Protein AF-A0AA42VCY4-F1 (afdb_monomer_lite)

Sequence (151 aa):
MNLSLVSQKPSSPTTLGVLAALRAASEESDYVTEVRVAQPQQWQPSKDEAAILLLEEEGAAWPVPLWPAGGSTLGLPVLPLLVHRQYEHTPQGPDVRDPHFYFVSNGILLDEAELADPACSLVLQSKFESYFPLLSRLILLRQRQPGGLSS

Radius of gyration: 15.15 Å; chains: 1; bounding box: 32×34×47 Å

Secondary structure (DSSP, 8-state):
-EEEEE-SSTTSHHHHHHHHHHHHHHHT-SS-SEEEEE-TTT----TTEEEEEEE-STTPPPPPP-SPPPS-SS-EEEEEEEEESS-SSPPPPP-TT-TTEEE-SS-EEEEHHHHTSHHHHHHHHHHHHHHHHHHHHHHHHHHTSPP----

Foldseek 3Di:
DEEEEEDQCCPDPLNVLLQVLLVVLCVPDPQYDYYYYDYQAGDDDDLQYAYEFEDAEAPDATRDHPDDLAPFQAAHEYAYEYEYADPPDDGDAHDCPPSNYDYPDSHHYHYSVLSVDPVSSVVSSVVSNVCSVVNSVSSVVRVPGDRPPPD

pLDDT: mean 86.81, std 11.56, range [36.12, 97.38]

Organism: Aeromonas caviae (NCBI:txid648)

Structure (mmCIF, N/CA/C/O backbone):
data_AF-A0AA42VCY4-F1
#
_entry.id   AF-A0AA42VCY4-F1
#
loop_
_atom_site.group_PDB
_atom_site.id
_atom_site.type_symbol
_atom_site.label_atom_id
_atom_site.label_alt_id
_atom_site.label_comp_id
_atom_site.label_asym_id
_atom_site.label_entity_id
_atom_site.label_seq_id
_atom_site.pdbx_PDB_ins_code
_atom_site.Cartn_x
_atom_site.Cartn_y
_atom_site.Cartn_z
_atom_site.occupancy
_atom_site.B_iso_or_equiv
_atom_site.auth_seq_id
_atom_site.auth_comp_id
_atom_site.auth_asym_id
_atom_site.auth_atom_id
_atom_site.pdbx_PDB_model_num
ATOM 1 N N . MET A 1 1 ? -2.440 10.458 7.940 1.00 94.25 1 MET A N 1
ATOM 2 C CA . MET A 1 1 ? -2.446 9.006 8.229 1.00 94.25 1 MET A CA 1
ATOM 3 C C . MET A 1 1 ? -1.051 8.461 8.023 1.00 94.25 1 MET A C 1
ATOM 5 O O . MET A 1 1 ? -0.361 8.958 7.137 1.00 94.25 1 MET A O 1
ATOM 9 N N . ASN A 1 2 ? -0.647 7.448 8.783 1.00 95.44 2 ASN A N 1
ATOM 10 C CA . ASN A 1 2 ? 0.609 6.749 8.506 1.00 95.44 2 ASN A CA 1
ATOM 11 C C . ASN A 1 2 ? 0.373 5.709 7.410 1.00 95.44 2 ASN A C 1
ATOM 13 O O . ASN A 1 2 ? -0.695 5.090 7.362 1.00 95.44 2 ASN A O 1
ATOM 17 N N . LEU A 1 3 ? 1.347 5.532 6.524 1.00 97.06 3 LEU A N 1
ATOM 18 C CA . LEU A 1 3 ? 1.260 4.580 5.427 1.00 97.06 3 LEU A CA 1
ATOM 19 C C . LEU A 1 3 ? 2.475 3.656 5.430 1.00 97.06 3 LEU A C 1
ATOM 21 O O . LEU A 1 3 ? 3.614 4.109 5.312 1.00 97.06 3 LEU A O 1
ATOM 25 N N . SER A 1 4 ? 2.226 2.354 5.530 1.00 97.25 4 SER A N 1
ATOM 26 C CA . SER A 1 4 ? 3.278 1.342 5.434 1.00 97.25 4 SER A CA 1
ATOM 27 C C . SER A 1 4 ? 3.283 0.675 4.068 1.00 97.25 4 SER A C 1
ATOM 29 O O . SER A 1 4 ? 2.285 0.102 3.642 1.00 97.25 4 SER A O 1
ATOM 31 N N . LEU A 1 5 ? 4.429 0.701 3.395 1.00 97.38 5 LEU A N 1
ATOM 32 C CA . LEU A 1 5 ? 4.732 -0.179 2.276 1.00 97.38 5 LEU A CA 1
ATOM 33 C C . LEU A 1 5 ? 5.259 -1.501 2.837 1.00 97.38 5 LEU A C 1
ATOM 35 O O . LEU A 1 5 ? 6.371 -1.572 3.365 1.00 97.38 5 LEU A O 1
ATOM 39 N N . VAL A 1 6 ? 4.443 -2.543 2.749 1.00 96.00 6 VAL A N 1
ATOM 40 C CA . VAL A 1 6 ? 4.732 -3.851 3.331 1.00 96.00 6 VAL A CA 1
ATOM 41 C C . VAL A 1 6 ? 5.299 -4.751 2.250 1.00 96.00 6 VAL A C 1
ATOM 43 O O . VAL A 1 6 ? 4.594 -5.110 1.310 1.00 96.00 6 VAL A O 1
ATOM 46 N N . SER A 1 7 ? 6.571 -5.117 2.393 1.00 93.50 7 SER A N 1
ATOM 47 C CA . SER A 1 7 ? 7.307 -5.901 1.401 1.00 93.50 7 SER A CA 1
ATOM 48 C C . SER A 1 7 ? 8.120 -7.012 2.055 1.00 93.50 7 SER A C 1
ATOM 50 O O . SER A 1 7 ? 8.736 -6.829 3.106 1.00 93.50 7 SER A O 1
ATOM 52 N N . GLN A 1 8 ? 8.161 -8.171 1.398 1.00 91.31 8 GLN A N 1
ATOM 53 C CA . GLN A 1 8 ? 9.029 -9.280 1.795 1.00 91.31 8 GLN A CA 1
ATOM 54 C C . GLN A 1 8 ? 10.512 -8.986 1.521 1.00 91.31 8 GLN A C 1
ATOM 56 O O . GLN A 1 8 ? 11.375 -9.546 2.196 1.00 91.31 8 GLN A O 1
ATOM 61 N N . LYS A 1 9 ? 10.824 -8.098 0.565 1.00 92.56 9 LYS A N 1
ATOM 62 C CA . LYS A 1 9 ? 12.191 -7.723 0.182 1.00 92.56 9 LYS A CA 1
ATOM 63 C C . LYS A 1 9 ? 12.338 -6.191 0.289 1.00 92.56 9 LYS A C 1
ATOM 65 O O . LYS A 1 9 ? 12.457 -5.509 -0.723 1.00 92.56 9 LYS A O 1
ATOM 70 N N . PRO A 1 10 ? 12.382 -5.605 1.503 1.00 90.69 10 PRO A N 1
ATOM 71 C CA . PRO A 1 10 ? 12.298 -4.150 1.703 1.00 90.69 10 PRO A CA 1
ATOM 72 C C . PRO A 1 10 ? 13.433 -3.343 1.051 1.00 90.69 10 PRO A C 1
ATOM 74 O O . PRO A 1 10 ? 13.280 -2.151 0.804 1.00 90.69 10 PRO A O 1
ATOM 77 N N . SER A 1 11 ? 14.574 -3.984 0.789 1.00 92.44 11 SER A N 1
ATOM 78 C CA . SER A 1 11 ? 15.744 -3.378 0.143 1.00 92.44 11 SER A CA 1
ATOM 79 C C . SER A 1 11 ? 15.826 -3.659 -1.361 1.00 92.44 11 SER A C 1
ATOM 81 O O . SER A 1 11 ? 16.833 -3.317 -1.977 1.00 92.44 11 SER A O 1
ATOM 83 N N . SER A 1 12 ? 14.834 -4.328 -1.956 1.00 92.06 12 SER A N 1
ATOM 84 C CA . SER A 1 12 ? 14.855 -4.634 -3.385 1.00 92.06 12 SER A CA 1
ATOM 85 C C . SER A 1 12 ? 14.711 -3.363 -4.234 1.00 92.06 12 SER A C 1
ATOM 87 O O . SER A 1 12 ? 14.054 -2.411 -3.804 1.00 92.06 12 SER A O 1
ATOM 89 N N . PRO A 1 13 ? 15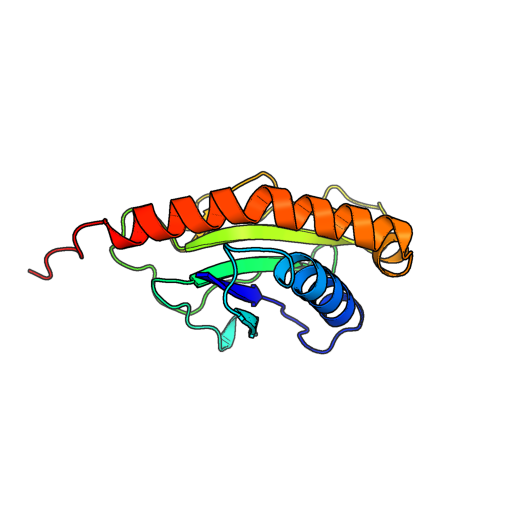.262 -3.338 -5.463 1.00 90.88 13 PRO A N 1
ATOM 90 C CA . PRO A 1 13 ? 15.068 -2.217 -6.384 1.00 90.88 13 PRO A CA 1
ATOM 91 C C . PRO A 1 13 ? 13.588 -1.903 -6.622 1.00 90.88 13 PRO A C 1
ATOM 93 O O . PRO A 1 13 ? 13.199 -0.739 -6.630 1.00 90.88 13 PRO A O 1
ATOM 96 N N . THR A 1 14 ? 12.759 -2.941 -6.729 1.00 91.56 14 THR A N 1
ATOM 97 C CA . THR A 1 14 ? 11.309 -2.842 -6.904 1.00 91.56 14 THR A CA 1
ATOM 98 C C . THR A 1 14 ? 10.652 -2.136 -5.720 1.00 91.56 14 THR A C 1
ATOM 100 O O . THR A 1 14 ? 9.939 -1.150 -5.902 1.00 91.56 14 THR A O 1
ATOM 103 N N . THR A 1 15 ? 10.940 -2.572 -4.488 1.00 94.00 15 THR A N 1
ATOM 104 C CA . THR A 1 15 ? 10.390 -1.933 -3.285 1.00 94.00 15 THR A CA 1
ATOM 105 C C . THR A 1 15 ? 10.856 -0.488 -3.165 1.00 94.00 15 THR A C 1
ATOM 107 O O . THR A 1 15 ? 10.059 0.385 -2.831 1.00 94.00 15 THR A O 1
ATOM 110 N N . LEU A 1 16 ? 12.126 -0.209 -3.468 1.00 93.62 16 LEU A N 1
ATOM 111 C CA . LEU A 1 16 ? 12.673 1.146 -3.421 1.00 93.62 16 LEU A CA 1
ATOM 112 C C . LEU A 1 16 ? 12.051 2.065 -4.483 1.00 93.62 16 LEU A C 1
ATOM 114 O O . LEU A 1 16 ? 11.765 3.221 -4.176 1.00 93.62 16 LEU A O 1
ATOM 118 N N . GLY A 1 17 ? 11.793 1.565 -5.694 1.00 93.06 17 GLY A N 1
ATOM 119 C CA . GLY A 1 17 ? 11.116 2.321 -6.751 1.00 93.06 17 GLY A CA 1
ATOM 120 C C . GLY A 1 17 ? 9.667 2.641 -6.388 1.00 93.06 17 GLY A C 1
ATOM 121 O O . GLY A 1 17 ? 9.241 3.792 -6.471 1.00 93.06 17 GLY A O 1
ATOM 122 N N . VAL A 1 18 ? 8.927 1.649 -5.883 1.00 94.88 18 VAL A N 1
ATOM 123 C CA . VAL A 1 18 ? 7.558 1.852 -5.387 1.00 94.88 18 VAL A CA 1
ATOM 124 C C . VAL A 1 18 ? 7.544 2.835 -4.217 1.00 94.88 18 VAL A C 1
ATOM 126 O O . VAL A 1 18 ? 6.704 3.729 -4.181 1.00 94.88 18 VAL A O 1
ATOM 129 N N . LEU A 1 19 ? 8.486 2.711 -3.278 1.00 95.75 19 LEU A N 1
ATOM 130 C CA . LEU A 1 19 ? 8.623 3.633 -2.152 1.00 95.75 19 LEU A CA 1
ATOM 131 C C . LEU A 1 19 ? 8.890 5.065 -2.621 1.00 95.75 19 LEU A C 1
ATOM 133 O O . LEU A 1 19 ? 8.329 5.996 -2.050 1.00 95.75 19 LEU A O 1
ATOM 137 N N . ALA A 1 20 ? 9.740 5.248 -3.632 1.00 94.06 20 ALA A N 1
ATOM 138 C CA . ALA A 1 20 ? 10.034 6.561 -4.193 1.00 94.06 20 ALA A CA 1
ATOM 139 C C . ALA A 1 20 ? 8.783 7.190 -4.822 1.00 94.06 20 ALA A C 1
ATOM 141 O O . ALA A 1 20 ? 8.451 8.327 -4.495 1.00 94.06 20 ALA A O 1
ATOM 142 N N . ALA A 1 21 ? 8.042 6.432 -5.637 1.00 94.44 21 ALA A N 1
ATOM 143 C CA . ALA A 1 21 ? 6.775 6.890 -6.206 1.00 94.44 21 ALA A CA 1
ATOM 144 C C . ALA A 1 21 ? 5.736 7.199 -5.115 1.00 94.44 21 ALA A C 1
ATOM 146 O O . ALA A 1 21 ? 5.051 8.215 -5.173 1.00 94.44 21 ALA A O 1
ATOM 147 N N . LEU A 1 22 ? 5.643 6.360 -4.082 1.00 95.69 22 LEU A N 1
ATOM 148 C CA . LEU A 1 22 ? 4.707 6.563 -2.981 1.00 95.69 22 LEU A CA 1
ATOM 149 C C . LEU A 1 22 ? 5.034 7.814 -2.159 1.00 95.69 22 LEU A C 1
ATOM 151 O O . LEU A 1 22 ? 4.126 8.533 -1.749 1.00 95.69 22 LEU A O 1
ATOM 155 N N . ARG A 1 23 ? 6.325 8.077 -1.929 1.00 95.38 23 ARG A N 1
ATOM 156 C CA . ARG A 1 23 ? 6.794 9.289 -1.251 1.00 95.38 23 ARG A CA 1
ATOM 157 C C . ARG A 1 23 ? 6.499 10.537 -2.069 1.00 95.38 23 ARG A C 1
ATOM 159 O O . ARG A 1 23 ? 5.903 11.452 -1.516 1.00 95.38 23 ARG A O 1
ATOM 166 N N . ALA A 1 24 ? 6.811 10.525 -3.363 1.00 93.94 24 ALA A N 1
ATOM 167 C CA . ALA A 1 24 ? 6.494 11.632 -4.263 1.00 93.94 24 ALA A CA 1
ATOM 168 C C . ALA A 1 24 ? 4.989 11.952 -4.257 1.00 93.94 24 ALA A C 1
ATOM 170 O O . ALA A 1 24 ? 4.602 13.091 -4.033 1.00 93.94 24 ALA A O 1
ATOM 171 N N . ALA A 1 25 ? 4.134 10.930 -4.365 1.00 94.50 25 ALA A N 1
ATOM 172 C CA . ALA A 1 25 ? 2.684 11.103 -4.255 1.00 94.50 25 ALA A CA 1
ATOM 173 C C . ALA A 1 25 ? 2.250 11.659 -2.883 1.00 94.50 25 ALA A C 1
ATOM 175 O O . ALA A 1 25 ? 1.266 12.386 -2.777 1.00 94.50 25 ALA A O 1
ATOM 176 N N . SER A 1 26 ? 2.949 11.290 -1.803 1.00 93.56 26 SER A N 1
ATOM 177 C CA . SER A 1 26 ? 2.611 11.746 -0.450 1.00 93.56 26 SER A CA 1
ATOM 178 C C . SER A 1 26 ? 3.022 13.188 -0.152 1.00 93.56 26 SER A C 1
ATOM 180 O O . SER A 1 26 ? 2.412 13.792 0.723 1.00 93.56 26 SER A O 1
ATOM 182 N N . GLU A 1 27 ? 4.017 13.741 -0.854 1.00 91.12 27 GLU A N 1
ATOM 183 C CA . GLU A 1 27 ? 4.500 15.114 -0.633 1.00 91.12 27 GLU A CA 1
ATOM 184 C C . GLU A 1 27 ? 3.423 16.162 -0.945 1.00 91.12 27 GLU A C 1
ATOM 186 O O . GLU A 1 27 ? 3.300 17.149 -0.224 1.00 91.12 27 GLU A O 1
ATOM 191 N N . GLU A 1 28 ? 2.591 15.902 -1.954 1.00 82.81 28 GLU A N 1
ATOM 192 C CA . GLU A 1 28 ? 1.490 16.778 -2.382 1.00 82.81 28 GLU A CA 1
ATOM 193 C C . GLU A 1 28 ? 0.152 16.452 -1.679 1.00 82.81 28 GLU A C 1
ATOM 195 O O . GLU A 1 28 ? -0.897 17.009 -2.007 1.00 82.81 28 GLU A O 1
ATOM 200 N N . SER A 1 29 ? 0.149 15.515 -0.723 1.00 89.31 29 SER A N 1
ATOM 201 C CA . SER A 1 29 ? -1.069 14.963 -0.121 1.00 89.31 29 SER A CA 1
ATOM 202 C C . SER A 1 29 ? -1.316 15.467 1.299 1.00 89.31 29 SER A C 1
ATOM 204 O O . SER A 1 29 ? -0.552 15.180 2.216 1.00 89.31 29 SER A O 1
ATOM 206 N N . ASP A 1 30 ? -2.489 16.059 1.538 1.00 92.69 30 ASP A N 1
ATOM 207 C CA . ASP A 1 30 ? -2.956 16.409 2.892 1.00 92.69 30 ASP A CA 1
ATOM 208 C C . ASP A 1 30 ? -3.349 15.180 3.744 1.00 92.69 30 ASP A C 1
ATOM 210 O O . ASP A 1 30 ? -3.662 15.290 4.934 1.00 92.69 30 ASP A O 1
ATOM 214 N N . TYR A 1 31 ? -3.395 13.985 3.144 1.00 94.06 31 TYR A N 1
ATOM 215 C CA . TYR A 1 31 ? -3.892 12.777 3.804 1.00 94.06 31 TYR A CA 1
ATOM 216 C C . TYR A 1 31 ? -2.790 11.958 4.466 1.00 94.06 31 TYR A C 1
ATOM 218 O O . TYR A 1 31 ? -3.063 11.283 5.464 1.00 94.06 31 TYR A O 1
ATOM 226 N N . VAL A 1 32 ? -1.578 11.960 3.910 1.00 95.00 32 VAL A N 1
ATOM 227 C CA . VAL A 1 32 ? -0.471 11.096 4.337 1.00 95.00 32 VAL A CA 1
ATOM 228 C C . VAL A 1 32 ? 0.499 11.910 5.181 1.00 95.00 32 VAL A C 1
ATOM 230 O O . VAL A 1 32 ? 0.947 12.972 4.790 1.00 95.00 32 VAL A O 1
ATOM 233 N N . THR A 1 33 ? 0.800 11.412 6.375 1.00 93.94 33 THR A N 1
ATOM 234 C CA . THR A 1 33 ? 1.698 12.080 7.324 1.00 93.94 33 THR A CA 1
ATOM 235 C C . THR A 1 33 ? 3.108 11.518 7.220 1.00 93.94 33 THR A C 1
ATOM 237 O O . THR A 1 33 ? 4.083 12.254 7.313 1.00 93.94 33 THR A O 1
ATOM 240 N N . GLU A 1 34 ? 3.219 10.204 7.031 1.00 94.56 34 GLU A N 1
ATOM 241 C CA . GLU A 1 34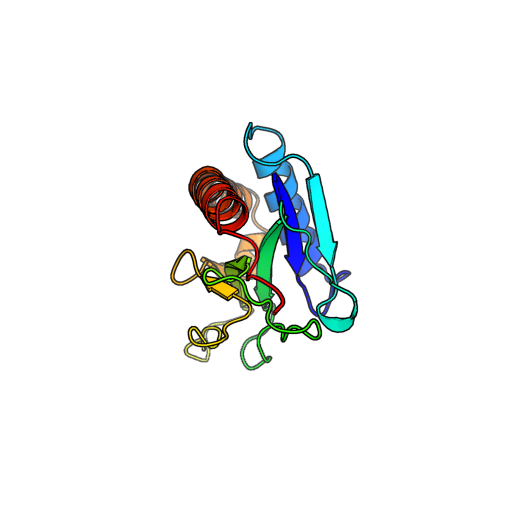 ? 4.498 9.513 6.961 1.00 94.56 34 GLU A CA 1
ATOM 242 C C . GLU A 1 34 ? 4.374 8.239 6.125 1.00 94.56 34 GLU A C 1
ATOM 244 O O . GLU A 1 34 ? 3.366 7.532 6.208 1.00 94.56 34 GLU A O 1
ATOM 249 N N . VAL A 1 35 ? 5.425 7.936 5.357 1.00 96.44 35 VAL A N 1
ATOM 250 C CA . VAL A 1 35 ? 5.563 6.696 4.587 1.00 96.44 35 VAL A CA 1
ATOM 251 C C . VAL A 1 35 ? 6.745 5.884 5.111 1.00 96.44 35 VAL A C 1
ATOM 253 O O . VAL A 1 35 ? 7.894 6.341 5.080 1.00 96.44 35 VAL A O 1
ATOM 256 N N . ARG A 1 36 ? 6.478 4.650 5.546 1.00 95.69 36 ARG A N 1
ATOM 257 C CA . ARG A 1 36 ? 7.481 3.708 6.064 1.00 95.69 36 ARG A CA 1
ATOM 258 C C . ARG A 1 36 ? 7.510 2.430 5.242 1.00 95.69 36 ARG A C 1
ATOM 260 O O . ARG A 1 36 ? 6.516 2.061 4.630 1.00 95.69 36 ARG A O 1
ATOM 267 N N . VAL A 1 37 ? 8.643 1.736 5.261 1.00 96.19 37 VAL A N 1
ATOM 268 C CA . VAL A 1 37 ? 8.737 0.360 4.757 1.00 96.19 37 VAL A CA 1
ATOM 269 C C . VAL A 1 37 ? 8.738 -0.585 5.945 1.00 96.19 37 VAL A C 1
ATOM 271 O O . VAL A 1 37 ? 9.449 -0.340 6.919 1.00 96.19 37 VAL A O 1
ATOM 274 N N . ALA A 1 38 ? 7.970 -1.666 5.854 1.00 94.69 38 ALA A N 1
ATOM 275 C CA . ALA A 1 38 ? 7.922 -2.693 6.882 1.00 94.69 38 ALA A CA 1
ATOM 276 C C . ALA A 1 38 ? 8.029 -4.096 6.274 1.00 94.69 38 ALA A C 1
ATOM 278 O O . ALA A 1 38 ? 7.499 -4.370 5.196 1.00 94.69 38 ALA A O 1
ATOM 279 N N . GLN A 1 39 ? 8.700 -4.997 6.991 1.00 92.69 39 GLN A N 1
ATOM 280 C CA . GLN A 1 39 ? 8.663 -6.426 6.686 1.00 92.69 39 GLN A CA 1
ATOM 281 C C . GLN A 1 39 ? 7.451 -7.064 7.368 1.00 92.69 39 GLN A C 1
ATOM 283 O O . GLN A 1 39 ? 7.230 -6.777 8.547 1.00 92.69 39 GLN A O 1
ATOM 288 N N . PRO A 1 40 ? 6.714 -7.976 6.705 1.00 91.31 40 PRO A N 1
ATOM 289 C CA . PRO A 1 40 ? 5.505 -8.583 7.265 1.00 91.31 40 PRO A CA 1
ATOM 290 C C . PRO A 1 40 ? 5.712 -9.182 8.662 1.00 91.31 40 PRO A C 1
ATOM 292 O O . PRO A 1 40 ? 4.848 -9.056 9.524 1.00 91.31 40 PRO A O 1
ATOM 295 N N . GLN A 1 41 ? 6.882 -9.781 8.913 1.00 88.44 41 GLN A N 1
ATOM 296 C CA . GLN A 1 41 ? 7.184 -10.467 10.172 1.00 88.44 41 GLN A CA 1
ATOM 297 C C . GLN A 1 41 ? 7.441 -9.518 11.351 1.00 88.44 41 GLN A C 1
ATOM 299 O O . GLN A 1 41 ? 7.317 -9.920 12.504 1.00 88.44 41 GLN A O 1
ATOM 304 N N . GLN A 1 42 ? 7.833 -8.276 11.071 1.00 89.50 42 GLN A N 1
ATOM 305 C CA . GLN A 1 42 ? 8.182 -7.267 12.079 1.00 89.50 42 GLN A CA 1
ATOM 306 C C . GLN A 1 42 ? 7.135 -6.156 12.162 1.00 89.50 42 GLN A C 1
ATOM 308 O O . GLN A 1 42 ? 7.192 -5.294 13.038 1.00 89.50 42 GLN A O 1
ATOM 313 N N . TRP A 1 43 ? 6.191 -6.159 11.229 1.00 93.69 43 TRP A N 1
ATOM 314 C CA . TRP A 1 43 ? 5.207 -5.115 11.090 1.00 93.69 43 TRP A CA 1
ATOM 315 C C . TRP A 1 43 ? 4.086 -5.274 12.115 1.00 93.69 43 TRP A C 1
ATOM 317 O O . TRP A 1 43 ? 3.423 -6.307 12.184 1.00 93.69 43 TRP A O 1
ATOM 327 N N . GLN A 1 44 ? 3.867 -4.222 12.900 1.00 91.44 44 GLN A N 1
ATOM 328 C CA . GLN A 1 44 ? 2.746 -4.099 13.826 1.00 91.44 44 GLN A CA 1
ATOM 329 C C . GLN A 1 44 ? 2.036 -2.773 13.538 1.00 91.44 44 GLN A C 1
ATOM 331 O O . GLN A 1 44 ? 2.539 -1.726 13.951 1.00 91.44 44 GLN A O 1
ATOM 336 N N . PRO A 1 45 ? 0.913 -2.795 12.800 1.00 91.44 45 PRO A N 1
ATOM 337 C CA . PRO A 1 45 ? 0.270 -1.572 12.352 1.00 91.44 45 PRO A CA 1
ATOM 338 C C . PRO A 1 45 ? -0.404 -0.830 13.506 1.00 91.44 45 PRO A C 1
ATOM 340 O O . PRO A 1 45 ? -1.063 -1.436 14.359 1.00 91.44 45 PRO A O 1
ATOM 343 N N . SER A 1 46 ? -0.314 0.498 13.498 1.00 89.25 46 SER A N 1
ATOM 344 C CA . SER A 1 46 ? -1.050 1.335 14.445 1.00 89.25 46 SER A CA 1
ATOM 345 C C . SER A 1 46 ? -2.541 1.462 14.075 1.00 89.25 46 SER A C 1
ATOM 347 O O . SER A 1 46 ? -3.041 0.949 13.064 1.00 89.25 46 SER A O 1
ATOM 349 N N . LYS A 1 47 ? -3.315 2.140 14.934 1.00 85.50 47 LYS A N 1
ATOM 350 C CA . LYS A 1 47 ? -4.748 2.401 14.689 1.00 85.50 47 LYS A CA 1
ATOM 351 C C . LYS A 1 47 ? -4.989 3.474 13.622 1.00 85.50 47 LYS A C 1
ATOM 353 O O . LYS A 1 47 ? -6.074 3.524 13.051 1.00 85.50 47 LYS A O 1
ATOM 358 N N . ASP A 1 48 ? -4.018 4.348 13.391 1.00 90.44 48 ASP A N 1
ATOM 359 C CA . ASP A 1 48 ? -4.024 5.457 12.429 1.00 90.44 48 ASP A CA 1
ATOM 360 C C . ASP A 1 48 ? -3.231 5.157 11.149 1.00 90.44 48 ASP A C 1
ATOM 362 O O . ASP A 1 48 ? -2.889 6.063 10.384 1.00 90.44 48 ASP A O 1
ATOM 366 N N . GLU A 1 49 ? -2.971 3.874 10.919 1.00 94.06 49 GLU A N 1
ATOM 367 C CA . GLU A 1 49 ? -2.188 3.374 9.803 1.00 94.06 49 GLU A CA 1
ATOM 368 C C . GLU A 1 49 ? -3.068 2.705 8.743 1.00 94.06 49 GLU A C 1
ATOM 370 O O . GLU A 1 49 ? -4.059 2.035 9.053 1.00 94.06 49 GLU A O 1
ATOM 375 N N . ALA A 1 50 ? -2.676 2.893 7.487 1.00 96.25 50 ALA A N 1
ATOM 376 C CA . ALA A 1 50 ? -3.060 2.074 6.345 1.00 96.25 50 ALA A CA 1
ATOM 377 C C . ALA A 1 50 ? -1.803 1.441 5.741 1.00 96.25 50 ALA A C 1
ATOM 379 O O . ALA A 1 50 ? -0.679 1.839 6.058 1.00 96.25 50 ALA A O 1
ATOM 380 N N . ALA A 1 51 ? -1.980 0.480 4.838 1.00 96.69 51 ALA A N 1
ATOM 381 C CA . ALA A 1 51 ? -0.841 -0.125 4.165 1.00 96.69 51 ALA A CA 1
ATOM 382 C C . ALA A 1 51 ? -1.040 -0.391 2.679 1.00 96.69 51 ALA A C 1
ATOM 384 O O . ALA A 1 51 ? -2.150 -0.539 2.171 1.00 96.69 51 ALA A O 1
ATOM 385 N N . ILE A 1 52 ? 0.091 -0.484 1.995 1.00 96.62 52 ILE A N 1
ATOM 386 C CA . ILE A 1 52 ? 0.215 -1.035 0.658 1.00 96.62 52 ILE A CA 1
ATOM 387 C C . ILE A 1 52 ? 0.892 -2.390 0.807 1.00 96.62 52 ILE A C 1
ATOM 389 O O . ILE A 1 52 ? 2.025 -2.462 1.282 1.00 96.62 52 ILE A O 1
ATOM 393 N N . LEU A 1 53 ? 0.195 -3.462 0.435 1.00 95.19 53 LEU A N 1
ATOM 394 C CA . LEU A 1 53 ? 0.783 -4.799 0.410 1.00 95.19 53 LEU A CA 1
ATOM 395 C C . LEU A 1 53 ? 1.472 -4.969 -0.938 1.00 95.19 53 LEU A C 1
ATOM 397 O O . LEU A 1 53 ? 0.791 -5.025 -1.958 1.00 95.19 53 LEU A O 1
ATOM 401 N N . LEU A 1 54 ? 2.801 -5.014 -0.940 1.00 94.62 54 LEU A N 1
ATOM 402 C CA . LEU A 1 54 ? 3.596 -5.177 -2.149 1.00 94.62 54 LEU A CA 1
ATOM 403 C C . LEU A 1 54 ? 3.933 -6.654 -2.365 1.00 94.62 54 LEU A C 1
ATOM 405 O O . LEU A 1 54 ? 4.518 -7.309 -1.498 1.00 94.62 54 LEU A O 1
ATOM 409 N N . LEU A 1 55 ? 3.599 -7.153 -3.550 1.00 91.75 55 LEU A N 1
ATOM 410 C CA . LEU A 1 55 ? 4.065 -8.429 -4.073 1.00 91.75 55 LEU A CA 1
ATOM 411 C C . LEU A 1 55 ? 4.925 -8.146 -5.308 1.00 91.75 55 LEU A C 1
ATOM 413 O O . LEU A 1 55 ? 4.478 -7.466 -6.220 1.00 91.75 55 LEU A O 1
ATOM 417 N N . GLU A 1 56 ? 6.173 -8.608 -5.314 1.00 86.75 56 GLU A N 1
ATOM 418 C CA . GLU A 1 56 ? 7.165 -8.271 -6.357 1.00 86.75 56 GLU A CA 1
ATOM 419 C C . GLU A 1 56 ? 7.369 -9.388 -7.390 1.00 86.75 56 GLU A C 1
ATOM 421 O O . GLU A 1 56 ? 8.173 -9.251 -8.310 1.00 86.75 56 GLU A O 1
ATOM 426 N N . GLU A 1 57 ? 6.735 -10.542 -7.187 1.00 75.62 57 GLU A N 1
ATOM 427 C CA . GLU A 1 57 ? 6.992 -11.742 -7.975 1.00 75.62 57 GLU A CA 1
ATOM 428 C C . GLU A 1 57 ? 5.721 -12.572 -8.123 1.00 75.62 57 GLU A C 1
ATOM 430 O O . GLU A 1 57 ? 4.980 -12.793 -7.161 1.00 75.62 57 GLU A O 1
ATOM 435 N N . GLU A 1 58 ? 5.482 -13.043 -9.341 1.00 66.25 58 GLU A N 1
ATOM 436 C CA . GLU A 1 58 ? 4.359 -13.917 -9.641 1.00 66.25 58 GLU A CA 1
ATOM 437 C C . GLU A 1 58 ? 4.585 -15.305 -9.018 1.00 66.25 58 GLU A C 1
ATOM 439 O O . GLU A 1 58 ? 5.663 -15.884 -9.119 1.00 66.25 58 GLU A O 1
ATOM 444 N N . GLY A 1 59 ? 3.576 -15.825 -8.314 1.00 66.94 59 GLY A N 1
ATOM 445 C CA . GLY A 1 59 ? 3.665 -17.096 -7.584 1.00 66.94 59 GLY A CA 1
ATOM 446 C C . GLY A 1 59 ? 4.240 -16.992 -6.167 1.00 66.94 59 GLY A C 1
ATOM 447 O O . GLY A 1 59 ? 4.149 -17.957 -5.406 1.00 66.94 59 GLY A O 1
ATOM 448 N N . ALA A 1 60 ? 4.765 -15.829 -5.765 1.00 79.25 60 ALA A N 1
ATOM 449 C CA . ALA A 1 60 ? 5.055 -15.571 -4.361 1.00 79.25 60 ALA A CA 1
ATOM 450 C C . ALA A 1 60 ? 3.747 -15.392 -3.567 1.00 79.25 60 ALA A C 1
ATOM 452 O O . ALA A 1 60 ? 2.745 -14.882 -4.069 1.00 79.25 60 ALA A O 1
ATOM 453 N N . ALA A 1 61 ? 3.750 -15.815 -2.303 1.00 85.56 61 ALA A N 1
ATOM 454 C CA . ALA A 1 61 ? 2.604 -15.613 -1.424 1.00 85.56 61 ALA A CA 1
ATOM 455 C C . ALA A 1 61 ? 2.479 -14.132 -1.043 1.00 85.56 61 ALA A C 1
ATOM 457 O O . ALA A 1 61 ? 3.488 -13.470 -0.795 1.00 85.56 61 ALA A O 1
ATOM 458 N N . TRP A 1 62 ? 1.251 -13.622 -0.943 1.00 89.44 62 TRP A N 1
ATOM 459 C CA . TRP A 1 62 ? 1.007 -12.286 -0.399 1.00 89.44 62 TRP A CA 1
ATOM 460 C C . TRP A 1 62 ? 1.529 -12.165 1.042 1.00 89.44 62 TRP A C 1
ATOM 462 O O . TRP A 1 62 ? 1.515 -13.156 1.776 1.00 89.44 62 TRP A O 1
ATOM 472 N N . PRO A 1 63 ? 1.973 -10.966 1.470 1.00 87.19 63 PRO A N 1
ATOM 473 C CA . PRO A 1 63 ? 2.345 -10.700 2.855 1.00 87.19 63 PRO A CA 1
ATOM 474 C C . PRO A 1 63 ? 1.310 -11.209 3.866 1.00 87.19 63 PRO A C 1
ATOM 476 O O . PRO A 1 63 ? 0.180 -10.726 3.898 1.00 87.19 63 PRO A O 1
ATOM 479 N N . VAL A 1 64 ? 1.718 -12.155 4.715 1.00 84.31 64 VAL A N 1
ATOM 480 C CA . VAL A 1 64 ? 0.872 -12.697 5.787 1.00 84.31 64 VAL A CA 1
ATOM 481 C C . VAL A 1 64 ? 1.159 -11.943 7.091 1.00 84.31 64 VAL A C 1
ATOM 483 O O . VAL A 1 64 ? 2.327 -11.850 7.487 1.00 84.31 64 VAL A O 1
ATOM 486 N N . PRO A 1 65 ? 0.136 -11.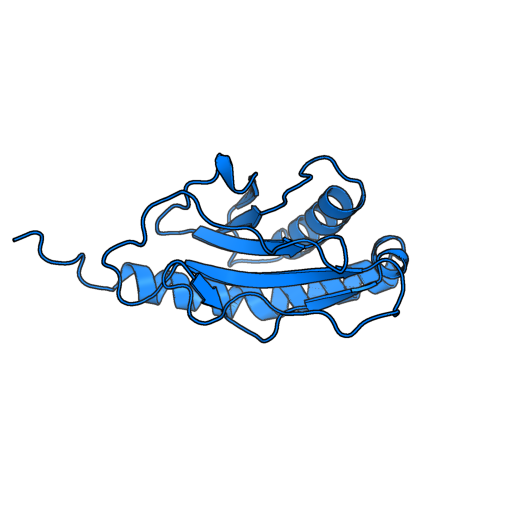400 7.771 1.00 85.69 65 PRO A N 1
ATOM 487 C CA . PRO A 1 65 ? 0.309 -10.728 9.052 1.00 85.69 65 PRO A CA 1
ATOM 488 C C . PRO A 1 65 ? 0.630 -11.741 10.162 1.00 85.69 65 PRO A C 1
ATOM 490 O O . PRO A 1 65 ? 0.049 -12.822 10.220 1.00 85.69 65 PRO A O 1
ATOM 493 N N . LEU A 1 66 ? 1.552 -11.382 11.064 1.00 86.44 66 LEU A N 1
ATOM 494 C CA . LEU A 1 66 ? 1.858 -12.171 12.272 1.00 86.44 66 LEU A CA 1
ATOM 495 C C . LEU A 1 66 ? 1.240 -11.591 13.552 1.00 86.44 66 LEU A C 1
ATOM 497 O O . LEU A 1 66 ? 1.309 -12.208 14.615 1.00 86.44 66 LEU A O 1
ATOM 501 N N . TRP A 1 67 ? 0.666 -10.393 13.471 1.00 86.19 67 TRP A N 1
ATOM 502 C CA . TRP A 1 67 ? -0.063 -9.773 14.570 1.00 86.19 67 TRP A CA 1
ATOM 503 C C . TRP A 1 67 ? -1.481 -10.355 14.644 1.00 86.19 67 TRP A C 1
ATOM 505 O O . TRP A 1 67 ? -2.031 -10.730 13.615 1.00 86.19 67 TRP A O 1
ATOM 515 N N . PRO A 1 68 ? -2.085 -10.459 15.839 1.00 81.38 68 PRO A N 1
ATOM 516 C CA . PRO A 1 68 ? -3.392 -11.086 15.991 1.00 81.38 68 PRO A CA 1
ATOM 517 C C . PRO A 1 68 ? -4.493 -10.237 15.353 1.00 81.38 68 PRO A C 1
ATOM 519 O O . PRO A 1 68 ? -4.528 -9.020 15.554 1.00 81.38 68 PRO A O 1
ATOM 522 N N . ALA A 1 69 ? -5.443 -10.879 14.668 1.00 74.62 69 ALA A N 1
ATOM 523 C CA . ALA A 1 69 ? -6.645 -10.215 14.177 1.00 74.62 69 ALA A CA 1
ATOM 524 C C . ALA A 1 69 ? -7.336 -9.516 15.354 1.00 74.62 69 ALA A C 1
ATOM 526 O O . ALA A 1 69 ? -7.728 -10.145 16.339 1.00 74.62 69 ALA A O 1
ATOM 527 N N . GLY A 1 70 ? -7.410 -8.188 15.288 1.00 67.50 70 GLY A N 1
ATOM 528 C CA . GLY A 1 70 ? -8.012 -7.395 16.352 1.00 67.50 70 GLY A CA 1
ATOM 529 C C . GLY A 1 70 ? -9.520 -7.638 16.448 1.00 67.50 70 GLY A C 1
ATOM 530 O O . GLY A 1 70 ? -10.156 -8.058 15.489 1.00 67.50 70 GLY A O 1
ATOM 531 N N . GLY A 1 71 ? -10.122 -7.283 17.584 1.00 64.69 71 GLY A N 1
ATOM 532 C CA . GLY A 1 71 ? -11.583 -7.318 17.767 1.00 64.69 71 GLY A CA 1
ATOM 533 C C . GLY A 1 71 ? -12.356 -6.212 17.027 1.00 64.69 71 GLY A C 1
ATOM 534 O O . GLY A 1 71 ? -13.528 -5.989 17.318 1.00 64.69 71 GLY A O 1
ATOM 535 N N . SER A 1 72 ? -11.705 -5.469 16.127 1.00 67.88 72 SER A N 1
ATOM 536 C CA . SER A 1 72 ? -12.350 -4.459 15.281 1.00 67.88 72 SER A CA 1
ATOM 537 C C . SER A 1 72 ? -13.180 -5.146 14.200 1.00 67.88 72 SER A C 1
ATOM 539 O O . SER A 1 72 ? -12.729 -6.106 13.586 1.00 67.88 72 SER A O 1
ATOM 541 N N . THR A 1 73 ? -14.380 -4.638 13.922 1.00 76.00 73 THR A N 1
ATOM 542 C CA . THR A 1 73 ? -15.211 -5.167 12.829 1.00 76.00 73 THR A CA 1
ATOM 543 C C . THR A 1 73 ? -14.689 -4.757 11.451 1.00 76.00 73 THR A C 1
ATOM 545 O O . THR A 1 73 ? -15.063 -5.363 10.453 1.00 76.00 73 THR A O 1
ATOM 548 N N . LEU A 1 74 ? -13.826 -3.735 11.388 1.00 84.44 74 LEU A N 1
ATOM 549 C CA . LEU A 1 74 ? -13.090 -3.335 10.193 1.00 84.44 74 LEU A CA 1
ATOM 550 C C . LEU A 1 74 ? -11.599 -3.640 10.379 1.00 84.44 74 LEU A C 1
ATOM 552 O O . LEU A 1 74 ? -10.955 -3.096 11.284 1.00 84.44 74 LEU A O 1
ATOM 556 N N . GLY A 1 75 ? -11.065 -4.489 9.499 1.00 90.31 75 GLY A N 1
ATOM 557 C CA . GLY A 1 75 ? -9.634 -4.769 9.400 1.00 90.31 75 GLY A CA 1
ATOM 558 C C . GLY A 1 75 ? -8.816 -3.532 9.011 1.00 90.31 75 GLY A C 1
ATOM 559 O O . GLY A 1 75 ? -9.341 -2.440 8.779 1.00 90.31 75 GLY A O 1
ATOM 560 N N . LEU A 1 76 ? -7.498 -3.690 8.949 1.00 93.25 76 LEU A N 1
ATOM 561 C CA . LEU A 1 76 ? -6.588 -2.646 8.498 1.00 93.25 76 LEU A CA 1
ATOM 562 C C . LEU A 1 76 ? -6.876 -2.287 7.027 1.00 93.25 76 LEU A C 1
ATOM 564 O O . LEU A 1 76 ? -6.841 -3.182 6.183 1.00 93.25 76 LEU A O 1
ATOM 568 N N . PRO A 1 77 ? -7.111 -1.007 6.687 1.00 95.12 77 PRO A N 1
ATOM 569 C CA . PRO A 1 77 ? -7.289 -0.594 5.301 1.00 95.12 77 PRO A CA 1
ATOM 570 C C . PRO A 1 77 ? -6.015 -0.843 4.492 1.00 95.12 77 PRO A C 1
ATOM 572 O O . PRO A 1 77 ? -4.944 -0.338 4.846 1.00 95.12 77 PRO A O 1
ATOM 575 N N . VAL A 1 78 ? -6.137 -1.610 3.409 1.00 95.38 78 VAL A N 1
ATOM 576 C CA . VAL A 1 78 ? -4.996 -1.999 2.578 1.00 95.38 78 VAL A CA 1
ATOM 577 C C . VAL A 1 78 ? -5.266 -1.875 1.084 1.00 95.38 78 VAL A C 1
ATOM 579 O O . VAL A 1 78 ? -6.360 -2.166 0.596 1.00 95.38 78 VAL A O 1
ATOM 582 N N . LEU A 1 79 ? -4.228 -1.475 0.353 1.00 96.12 79 LEU A N 1
ATOM 583 C CA . LEU A 1 79 ? -4.177 -1.468 -1.105 1.00 96.12 79 LEU A CA 1
ATOM 584 C C . LEU A 1 79 ? -3.186 -2.543 -1.584 1.00 96.12 79 LEU A C 1
ATOM 586 O O . LEU A 1 79 ? -1.991 -2.422 -1.310 1.00 96.12 79 LEU A O 1
ATOM 590 N N . PRO A 1 80 ? -3.635 -3.589 -2.294 1.00 94.44 80 PRO A N 1
ATOM 591 C CA . PRO A 1 80 ? -2.722 -4.534 -2.927 1.00 94.44 80 PRO A CA 1
ATOM 592 C C . PRO A 1 80 ? -1.988 -3.873 -4.092 1.00 94.44 80 PRO A C 1
ATOM 594 O O . PRO A 1 80 ? -2.601 -3.187 -4.911 1.00 94.44 80 PRO A O 1
ATOM 597 N N . LEU A 1 81 ? -0.688 -4.110 -4.198 1.00 94.31 81 LEU A N 1
ATOM 598 C CA . LEU A 1 81 ? 0.130 -3.719 -5.336 1.00 94.31 81 LEU A CA 1
ATOM 599 C C . LEU A 1 81 ? 0.962 -4.924 -5.760 1.00 94.31 81 LEU A C 1
ATOM 601 O O . LEU A 1 81 ? 1.784 -5.420 -4.993 1.00 94.31 81 LEU A O 1
ATOM 605 N N . LEU A 1 82 ? 0.739 -5.385 -6.983 1.00 91.88 82 LEU A N 1
ATOM 606 C CA . LEU A 1 82 ? 1.534 -6.426 -7.604 1.00 91.88 82 LEU A CA 1
ATOM 607 C C . LEU A 1 82 ? 2.436 -5.801 -8.662 1.00 91.88 82 LEU A C 1
ATOM 609 O O . LEU A 1 82 ? 1.947 -5.177 -9.603 1.00 91.88 82 LEU A O 1
ATOM 613 N N . VAL A 1 83 ? 3.737 -6.023 -8.511 1.00 90.06 83 VAL A N 1
ATOM 614 C CA . VAL A 1 83 ? 4.744 -5.747 -9.528 1.00 90.06 83 VAL A CA 1
ATOM 615 C C . VAL A 1 83 ? 5.199 -7.075 -10.123 1.00 90.06 83 VAL A C 1
ATOM 617 O O . VAL A 1 83 ? 5.586 -7.971 -9.377 1.00 90.06 83 VAL A O 1
ATOM 620 N N . HIS A 1 84 ? 5.130 -7.230 -11.443 1.00 85.19 84 HIS A N 1
ATOM 621 C CA . HIS A 1 84 ? 5.475 -8.479 -12.130 1.00 85.19 84 HIS A CA 1
ATOM 622 C C . HIS A 1 84 ? 6.564 -8.261 -13.186 1.00 85.19 84 HIS A C 1
ATOM 624 O O . HIS A 1 84 ? 6.709 -7.167 -13.719 1.00 85.19 84 HIS A O 1
ATOM 630 N N . ARG A 1 85 ? 7.329 -9.314 -13.510 1.00 78.00 85 ARG A N 1
ATOM 631 C CA . ARG A 1 85 ? 8.473 -9.231 -14.440 1.00 78.00 85 ARG A CA 1
ATOM 632 C C . ARG A 1 85 ? 8.188 -9.655 -15.878 1.00 78.00 85 ARG A C 1
ATOM 634 O O . ARG A 1 85 ? 9.005 -9.352 -16.735 1.00 78.00 85 ARG A O 1
ATOM 641 N N . GLN A 1 86 ? 7.084 -10.352 -16.144 1.00 66.44 86 GLN A N 1
ATOM 642 C CA . GLN A 1 86 ? 6.608 -10.739 -17.480 1.00 66.44 86 GLN A CA 1
ATOM 643 C C . GLN A 1 86 ? 5.280 -11.493 -17.328 1.00 66.44 86 GLN A C 1
ATOM 645 O O . GLN A 1 86 ? 5.096 -12.213 -16.353 1.00 66.44 86 GLN A O 1
ATOM 650 N N . TYR A 1 87 ? 4.357 -11.307 -18.272 1.00 60.59 87 TYR A N 1
ATOM 651 C CA . TYR A 1 87 ? 3.041 -11.954 -18.282 1.00 60.59 87 TYR A CA 1
ATOM 652 C C . TYR A 1 87 ? 3.154 -13.416 -18.737 1.00 60.59 87 TYR A C 1
ATOM 654 O O . TYR A 1 87 ? 3.012 -13.694 -19.927 1.00 60.59 87 TYR A O 1
ATOM 662 N N . GLU A 1 88 ? 3.381 -14.355 -17.819 1.00 59.12 88 GLU A N 1
ATOM 663 C CA . GLU A 1 88 ? 3.185 -15.782 -18.129 1.00 59.12 88 GLU A CA 1
ATOM 664 C C . GLU A 1 88 ? 1.967 -16.379 -17.415 1.00 59.12 88 GLU A C 1
ATOM 666 O O . GLU A 1 88 ? 1.359 -17.320 -17.940 1.00 59.12 88 GLU A O 1
ATOM 671 N N . HIS A 1 89 ? 1.524 -15.809 -16.287 1.00 61.09 89 HIS A N 1
ATOM 672 C CA . HIS A 1 89 ? 0.359 -16.309 -15.558 1.00 61.09 89 HIS A CA 1
ATOM 673 C C . HIS A 1 89 ? -0.670 -15.223 -15.216 1.00 61.09 89 HIS A C 1
ATOM 675 O O . HIS A 1 89 ? -0.509 -14.033 -15.478 1.00 61.09 89 HIS A O 1
ATOM 681 N N . THR A 1 90 ? -1.841 -15.681 -14.757 1.00 63.94 90 THR A N 1
ATOM 682 C CA . THR A 1 90 ? -2.857 -14.787 -14.202 1.00 63.94 90 THR A CA 1
ATOM 683 C C . THR A 1 90 ? -2.526 -14.593 -12.728 1.00 63.94 90 THR A C 1
ATOM 685 O O . THR A 1 90 ? -2.573 -15.576 -11.978 1.00 63.94 90 THR A O 1
ATOM 688 N N . PRO A 1 91 ? -2.222 -13.368 -12.286 1.00 68.81 91 PRO A N 1
ATOM 689 C CA . PRO A 1 91 ? -1.817 -13.158 -10.914 1.00 68.81 91 PRO A CA 1
ATOM 690 C C . PRO A 1 91 ? -2.953 -13.465 -9.940 1.00 68.81 91 PRO A C 1
ATOM 692 O O . PRO A 1 91 ? -4.093 -13.032 -10.123 1.00 68.81 91 PRO A O 1
ATOM 695 N N . GLN A 1 92 ? -2.640 -14.209 -8.880 1.00 77.19 92 GLN A N 1
ATOM 696 C CA . GLN A 1 92 ? -3.576 -14.446 -7.785 1.00 77.19 92 GLN A CA 1
ATOM 697 C C . GLN A 1 92 ? -3.543 -13.259 -6.824 1.00 77.19 92 GLN A C 1
ATOM 699 O O . GLN A 1 92 ? -2.472 -12.856 -6.377 1.00 77.19 92 GLN A O 1
ATOM 704 N N . GLY A 1 93 ? -4.710 -12.698 -6.508 1.00 83.44 93 GLY A N 1
ATOM 705 C CA . GLY A 1 93 ? -4.852 -11.654 -5.490 1.00 83.44 93 GLY A CA 1
ATOM 706 C C . GLY A 1 93 ? -4.718 -12.195 -4.057 1.00 83.44 93 GLY A C 1
ATOM 707 O O . GLY A 1 93 ? -4.684 -13.412 -3.857 1.00 83.44 93 GLY A O 1
ATOM 708 N N . PRO A 1 94 ? -4.642 -11.307 -3.050 1.00 87.50 94 PRO A N 1
ATOM 709 C CA . PRO A 1 94 ? -4.598 -11.712 -1.646 1.00 87.50 94 PRO A CA 1
ATOM 710 C C . PRO A 1 94 ? -5.918 -12.370 -1.210 1.00 87.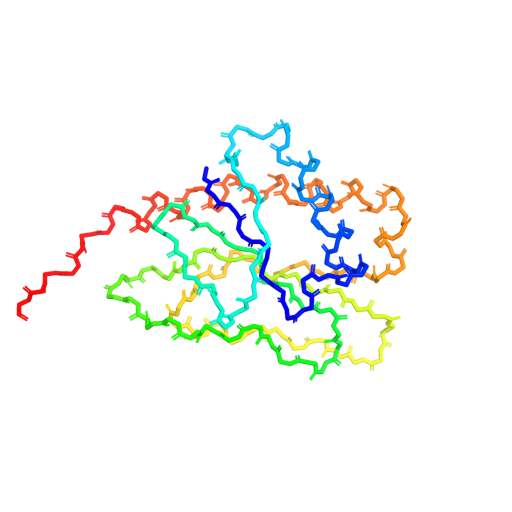50 94 PRO A C 1
ATOM 712 O O . PRO A 1 94 ? -6.960 -12.157 -1.835 1.00 87.50 94 PRO A O 1
ATOM 715 N N . ASP A 1 95 ? -5.902 -13.149 -0.119 1.00 88.19 95 ASP A N 1
ATOM 716 C CA . ASP A 1 95 ? -7.142 -13.703 0.445 1.00 88.19 95 ASP A CA 1
ATOM 717 C C . ASP A 1 95 ? -7.996 -12.573 1.032 1.00 88.19 95 ASP A C 1
ATOM 719 O O . ASP A 1 95 ? -7.748 -12.068 2.125 1.00 88.19 95 ASP A O 1
ATOM 723 N N . VAL A 1 96 ? -9.038 -12.189 0.297 1.00 86.50 96 VAL A N 1
ATOM 724 C CA . VAL A 1 96 ? -9.967 -11.117 0.681 1.00 86.50 96 VAL A CA 1
ATOM 725 C C . VAL A 1 96 ? -10.781 -11.425 1.939 1.00 86.50 96 VAL A C 1
ATOM 727 O O . VAL A 1 96 ? -11.450 -10.538 2.463 1.00 86.50 96 VAL A O 1
ATOM 730 N N . ARG A 1 97 ? -10.762 -12.676 2.414 1.00 88.38 97 ARG A N 1
ATOM 731 C CA . ARG A 1 97 ? -11.462 -13.103 3.634 1.00 88.38 97 ARG A CA 1
ATOM 732 C C . ARG A 1 97 ? -10.589 -12.979 4.877 1.00 88.38 97 ARG A C 1
ATOM 734 O O . ARG A 1 97 ? -11.080 -13.264 5.967 1.00 88.38 97 ARG A O 1
ATOM 741 N N . ASP A 1 98 ? -9.320 -12.602 4.723 1.00 89.50 98 ASP A N 1
ATOM 742 C CA . ASP A 1 98 ? -8.424 -12.395 5.850 1.00 89.50 98 ASP A CA 1
ATOM 743 C C . ASP A 1 98 ? -8.960 -11.253 6.743 1.00 89.50 98 ASP A C 1
ATOM 745 O O . ASP A 1 98 ? -9.012 -10.100 6.302 1.00 89.50 98 ASP A O 1
ATOM 749 N N . PRO A 1 99 ? -9.354 -11.533 8.003 1.00 89.88 99 PRO A N 1
ATOM 750 C CA . PRO A 1 99 ? -9.951 -10.532 8.885 1.00 89.88 99 PRO A CA 1
ATOM 751 C C . PRO A 1 99 ? -8.971 -9.431 9.313 1.00 89.88 99 PRO A C 1
ATOM 753 O O . PRO A 1 99 ? -9.402 -8.391 9.815 1.00 89.88 99 PRO A O 1
ATOM 756 N N . HIS A 1 100 ? -7.661 -9.627 9.133 1.00 91.69 100 HIS A N 1
ATOM 757 C CA . HIS A 1 100 ? -6.666 -8.594 9.416 1.00 91.69 100 HIS A CA 1
ATOM 758 C C . HIS A 1 100 ? -6.815 -7.400 8.470 1.00 91.69 100 HIS A C 1
ATOM 760 O O . HIS A 1 100 ? -6.453 -6.280 8.835 1.00 91.69 100 HIS A O 1
ATOM 766 N N . PHE A 1 101 ? -7.365 -7.607 7.275 1.00 92.69 101 PHE A N 1
ATOM 767 C CA . PHE A 1 101 ? -7.339 -6.632 6.199 1.00 92.69 101 PHE A CA 1
ATOM 768 C C . PHE A 1 101 ? -8.731 -6.188 5.760 1.00 92.69 101 PHE A C 1
ATOM 770 O O . PHE A 1 101 ? -9.714 -6.921 5.813 1.00 92.69 101 PHE A O 1
ATOM 777 N N . TYR A 1 102 ? -8.797 -4.949 5.288 1.00 93.00 102 TYR A N 1
ATOM 778 C CA . TYR A 1 102 ? -9.918 -4.417 4.536 1.00 93.00 102 TYR A CA 1
ATOM 779 C C . TYR A 1 102 ? -9.398 -3.851 3.215 1.00 93.00 102 TYR A C 1
ATOM 781 O O . TYR A 1 102 ? -8.785 -2.781 3.174 1.00 93.00 102 TYR A O 1
ATOM 789 N N . PHE A 1 103 ? -9.615 -4.596 2.134 1.00 92.81 103 PHE A N 1
ATOM 790 C CA . PHE A 1 103 ? -9.101 -4.264 0.809 1.00 92.81 103 PHE A CA 1
ATOM 791 C C . PHE A 1 103 ? -9.930 -3.162 0.148 1.00 92.81 103 PHE A C 1
ATOM 793 O O . PHE A 1 103 ? -11.147 -3.280 0.016 1.00 92.81 103 PHE A O 1
ATOM 800 N N . VAL A 1 104 ? -9.268 -2.083 -0.275 1.00 89.12 104 VAL A N 1
ATOM 801 C CA . VAL A 1 104 ? -9.948 -0.887 -0.808 1.00 89.12 104 VAL A CA 1
ATOM 802 C C . VAL A 1 104 ? -10.215 -0.935 -2.313 1.00 89.12 104 VAL A C 1
ATOM 804 O O . VAL A 1 104 ? -10.966 -0.113 -2.835 1.00 89.12 104 VAL A O 1
ATOM 807 N N . SER A 1 105 ? -9.598 -1.882 -3.017 1.00 86.44 105 SER A N 1
ATOM 808 C CA . SER A 1 105 ? -9.780 -2.122 -4.448 1.00 86.44 105 SER A CA 1
ATOM 809 C C . SER A 1 105 ? -9.295 -3.524 -4.824 1.00 86.44 105 SER A C 1
ATOM 811 O O . SER A 1 105 ? -8.758 -4.252 -3.988 1.00 86.44 105 SER A O 1
ATOM 813 N N . ASN A 1 106 ? -9.419 -3.873 -6.107 1.00 83.56 106 ASN A N 1
ATOM 814 C CA . ASN A 1 106 ? -8.813 -5.081 -6.680 1.00 83.56 106 ASN A CA 1
ATOM 815 C C . ASN A 1 106 ? -7.271 -5.022 -6.732 1.00 83.56 106 ASN A C 1
ATOM 817 O O . ASN A 1 106 ? -6.641 -5.976 -7.178 1.00 83.56 106 ASN A O 1
ATOM 821 N N . GLY A 1 107 ? -6.670 -3.915 -6.286 1.00 86.56 107 GLY A N 1
ATOM 822 C CA . GLY A 1 107 ? -5.236 -3.672 -6.312 1.00 86.56 107 GLY A CA 1
ATOM 823 C C . GLY A 1 107 ? -4.752 -2.936 -7.558 1.00 86.56 107 GLY A C 1
ATOM 824 O O . GLY A 1 107 ? -5.522 -2.579 -8.452 1.00 86.56 107 GLY A O 1
ATOM 825 N N . ILE A 1 108 ? -3.450 -2.675 -7.583 1.00 90.88 108 ILE A N 1
ATOM 826 C CA . ILE A 1 108 ? -2.720 -2.121 -8.722 1.00 90.88 108 ILE A CA 1
ATOM 827 C C . ILE A 1 108 ? -1.844 -3.236 -9.290 1.00 90.88 108 ILE A C 1
ATOM 829 O O . ILE A 1 108 ? -1.115 -3.887 -8.545 1.00 90.88 108 ILE A O 1
ATOM 833 N N . LEU A 1 109 ? -1.918 -3.434 -10.603 1.00 89.38 109 LEU A N 1
ATOM 834 C CA . LEU A 1 109 ? -0.981 -4.259 -11.356 1.00 89.38 109 LEU A CA 1
ATOM 835 C C . LEU A 1 109 ? 0.009 -3.329 -12.058 1.00 89.38 109 LEU A C 1
ATOM 837 O O . LEU A 1 109 ? -0.421 -2.350 -12.672 1.00 89.38 109 LEU A O 1
ATOM 841 N N . LEU A 1 110 ? 1.298 -3.618 -11.928 1.00 89.25 110 LEU A N 1
ATOM 842 C CA . LEU A 1 110 ? 2.383 -2.835 -12.504 1.00 89.25 110 LEU A CA 1
ATOM 843 C C . LEU A 1 110 ? 3.430 -3.776 -13.107 1.00 89.25 110 LEU A C 1
ATOM 845 O O . LEU A 1 110 ? 3.824 -4.752 -12.466 1.00 89.25 110 LEU A O 1
ATOM 849 N N . ASP A 1 111 ? 3.918 -3.466 -14.303 1.00 87.12 111 ASP A N 1
ATOM 850 C CA . ASP A 1 111 ? 5.092 -4.151 -14.844 1.00 87.12 111 ASP A CA 1
ATOM 851 C C . ASP A 1 111 ? 6.363 -3.573 -14.196 1.00 87.12 111 ASP A C 1
ATOM 853 O O . ASP A 1 111 ? 6.506 -2.362 -14.024 1.00 87.12 111 ASP A O 1
ATOM 857 N N . GLU A 1 112 ? 7.321 -4.414 -13.819 1.00 85.94 112 GLU A N 1
ATOM 858 C CA . GLU A 1 112 ? 8.585 -3.929 -13.268 1.00 85.94 112 GLU A CA 1
ATOM 859 C C . GLU A 1 112 ? 9.334 -3.012 -14.249 1.00 85.94 112 GLU A C 1
ATOM 861 O O . GLU A 1 112 ? 9.969 -2.046 -13.820 1.00 85.94 112 GLU A O 1
ATOM 866 N N . ALA A 1 113 ? 9.228 -3.259 -15.558 1.00 83.81 113 ALA A N 1
ATOM 867 C CA . ALA A 1 113 ? 9.818 -2.389 -16.570 1.00 83.81 113 ALA A CA 1
ATOM 868 C C . ALA A 1 113 ? 9.189 -0.985 -16.560 1.00 83.81 113 ALA A C 1
ATOM 870 O O . ALA A 1 113 ? 9.894 0.005 -16.757 1.00 83.81 113 ALA A O 1
ATOM 871 N N . GLU A 1 114 ? 7.888 -0.887 -16.270 1.00 84.06 114 GLU A N 1
ATOM 872 C CA . GLU A 1 114 ? 7.182 0.389 -16.122 1.00 84.06 114 GLU A CA 1
ATOM 873 C C . GLU A 1 114 ? 7.673 1.154 -14.889 1.00 84.06 114 GLU A C 1
ATOM 875 O O . GLU A 1 114 ? 7.762 2.376 -14.913 1.00 84.06 114 GLU A O 1
ATOM 880 N N . LEU A 1 115 ? 8.083 0.473 -13.817 1.00 84.81 115 LEU A N 1
ATOM 881 C CA . LEU A 1 115 ? 8.619 1.158 -12.637 1.00 84.81 115 LEU A CA 1
ATOM 882 C C . LEU A 1 115 ? 9.927 1.920 -12.933 1.00 84.81 115 LEU A C 1
ATOM 884 O O . LEU A 1 115 ? 10.221 2.915 -12.272 1.00 84.81 115 LEU A O 1
ATOM 888 N N . ALA A 1 116 ? 10.704 1.479 -13.927 1.00 81.56 116 ALA A N 1
ATOM 889 C CA . ALA A 1 116 ? 11.913 2.173 -14.368 1.00 81.56 116 ALA A CA 1
ATOM 890 C C . ALA A 1 116 ? 11.627 3.377 -15.289 1.00 81.56 116 ALA A C 1
ATOM 892 O O . ALA A 1 116 ? 12.517 4.205 -15.498 1.00 81.56 116 ALA A O 1
ATOM 893 N N . ASP A 1 117 ? 10.412 3.492 -15.834 1.00 84.75 117 ASP A N 1
ATOM 894 C CA . ASP A 1 117 ? 9.995 4.597 -16.697 1.00 84.75 117 ASP A CA 1
ATOM 895 C C . ASP A 1 117 ? 9.443 5.775 -15.858 1.00 84.75 117 ASP A C 1
ATOM 897 O O . ASP A 1 117 ? 8.466 5.618 -15.112 1.00 84.75 117 ASP A O 1
ATOM 901 N N . PRO A 1 118 ? 10.013 6.991 -15.984 1.00 81.25 118 PRO A N 1
ATOM 902 C CA . PRO A 1 118 ? 9.498 8.184 -15.316 1.00 81.25 118 PRO A CA 1
ATOM 903 C C . PRO A 1 118 ? 8.020 8.487 -15.608 1.00 81.25 118 PRO A C 1
ATOM 905 O O . PRO A 1 118 ? 7.304 8.945 -14.716 1.00 81.25 118 PRO A O 1
ATOM 908 N N . ALA A 1 119 ? 7.537 8.232 -16.828 1.00 83.94 119 ALA A N 1
ATOM 909 C CA . ALA A 1 119 ? 6.142 8.493 -17.185 1.00 83.94 119 ALA A CA 1
ATOM 910 C C . ALA A 1 119 ? 5.187 7.540 -16.454 1.00 83.94 119 ALA A C 1
ATOM 912 O O . ALA A 1 119 ? 4.148 7.950 -15.934 1.00 83.94 119 ALA A O 1
ATOM 913 N N . CYS A 1 120 ? 5.569 6.272 -16.347 1.00 82.25 120 CYS A N 1
ATOM 914 C CA . CYS A 1 120 ? 4.810 5.268 -15.615 1.00 82.25 120 CYS A CA 1
ATOM 915 C C . CYS A 1 120 ? 4.872 5.498 -14.097 1.00 82.25 120 CYS A C 1
ATOM 917 O O . CYS A 1 120 ? 3.877 5.298 -13.399 1.00 82.25 120 CYS A O 1
ATOM 919 N N . SER A 1 121 ? 5.992 6.023 -13.591 1.00 81.94 121 SER A N 1
ATOM 920 C CA . SER A 1 121 ? 6.107 6.479 -12.201 1.00 81.94 121 SER A CA 1
ATOM 921 C C . SER A 1 121 ? 5.089 7.576 -11.865 1.00 81.94 121 SER A C 1
ATOM 923 O O . SER A 1 121 ? 4.492 7.527 -10.792 1.00 81.94 121 SER A O 1
ATOM 925 N N . LEU A 1 122 ? 4.824 8.520 -12.779 1.00 88.31 122 LEU A N 1
ATOM 926 C CA . LEU A 1 122 ? 3.770 9.532 -12.603 1.00 88.31 122 LEU A CA 1
ATOM 927 C C . LEU A 1 122 ? 2.370 8.907 -12.589 1.00 88.31 122 LEU A C 1
ATOM 929 O O . LEU A 1 122 ? 1.537 9.268 -11.763 1.00 88.31 122 LEU A O 1
ATOM 933 N N . VAL A 1 123 ? 2.108 7.928 -13.458 1.00 91.06 123 VAL A N 1
ATOM 934 C CA . VAL A 1 123 ? 0.826 7.204 -13.456 1.00 91.06 123 VAL A CA 1
ATOM 935 C C . VAL A 1 123 ? 0.621 6.463 -12.132 1.00 91.06 123 VAL A C 1
ATOM 937 O O . VAL A 1 123 ? -0.477 6.493 -11.572 1.00 91.06 123 VAL A O 1
ATOM 940 N N . LEU A 1 124 ? 1.664 5.814 -11.611 1.00 92.75 124 LEU A N 1
ATOM 941 C CA . LEU A 1 124 ? 1.627 5.151 -10.310 1.00 92.75 124 LEU A CA 1
ATOM 942 C C . LEU A 1 124 ? 1.387 6.156 -9.171 1.00 92.75 124 LEU A C 1
ATOM 944 O O . LEU A 1 124 ? 0.560 5.888 -8.299 1.00 92.75 124 LEU A O 1
ATOM 948 N N . GLN A 1 125 ? 2.037 7.323 -9.213 1.00 93.62 125 GLN A N 1
ATOM 949 C CA . GLN A 1 125 ? 1.803 8.421 -8.268 1.00 93.62 125 GLN A CA 1
ATOM 950 C C . GLN A 1 125 ? 0.337 8.868 -8.278 1.00 93.62 125 GLN A C 1
ATOM 952 O O . GLN A 1 125 ? -0.319 8.816 -7.238 1.00 93.62 125 GLN A O 1
ATOM 957 N N . SER A 1 126 ? -0.227 9.174 -9.451 1.00 92.69 126 SER A N 1
ATOM 958 C CA . SER A 1 126 ? -1.637 9.567 -9.571 1.00 92.69 126 SER A CA 1
ATOM 959 C C . SER A 1 126 ? -2.600 8.475 -9.092 1.00 92.69 126 SER A C 1
ATOM 961 O O . SER A 1 126 ? -3.647 8.769 -8.509 1.00 92.69 126 SER A O 1
ATOM 963 N N . LYS A 1 127 ? -2.260 7.192 -9.294 1.00 94.19 127 LYS A N 1
ATOM 964 C CA . LYS A 1 127 ? -3.036 6.088 -8.712 1.00 94.19 127 LYS A CA 1
ATOM 965 C C . LYS A 1 127 ? -2.998 6.153 -7.187 1.00 94.19 127 LYS A C 1
ATOM 967 O O . LYS A 1 127 ? -4.064 6.089 -6.579 1.00 94.19 127 LYS A O 1
ATOM 972 N N . PHE A 1 128 ? -1.829 6.306 -6.565 1.00 95.38 128 PHE A N 1
ATOM 973 C CA . PHE A 1 128 ? -1.733 6.426 -5.107 1.00 95.38 128 PHE A CA 1
ATOM 974 C C . PHE A 1 128 ? -2.522 7.618 -4.563 1.00 95.38 128 PHE A C 1
ATOM 976 O O . PHE A 1 128 ? -3.321 7.437 -3.642 1.00 95.38 128 PHE A O 1
ATOM 983 N N . GLU A 1 129 ? -2.385 8.789 -5.182 1.00 94.81 129 GLU A N 1
ATOM 984 C CA . GLU A 1 129 ? -3.137 9.996 -4.822 1.00 94.81 129 GLU A CA 1
ATOM 985 C C . GLU A 1 129 ? -4.648 9.752 -4.824 1.00 94.81 129 GLU A C 1
ATOM 987 O O . GLU A 1 129 ? -5.341 10.127 -3.878 1.00 94.81 129 GLU A O 1
ATOM 992 N N . SER A 1 130 ? -5.162 9.039 -5.832 1.00 94.19 130 SER A N 1
ATOM 993 C CA . SER A 1 130 ? -6.589 8.704 -5.913 1.00 94.19 130 SER A CA 1
ATOM 994 C C . SER A 1 130 ? -7.077 7.805 -4.764 1.00 94.19 130 SER A C 1
ATOM 996 O O . SER A 1 130 ? -8.252 7.858 -4.392 1.00 94.19 130 SER A O 1
ATOM 998 N N . TYR A 1 131 ? -6.185 7.010 -4.160 1.00 95.81 131 TYR A N 1
ATOM 999 C CA . TYR A 1 131 ? -6.511 6.100 -3.059 1.00 95.81 131 TYR A CA 1
ATOM 1000 C C . TYR A 1 131 ? -6.322 6.713 -1.668 1.00 95.81 131 TYR A C 1
ATOM 1002 O O . TYR A 1 131 ? -6.947 6.237 -0.716 1.00 95.81 131 TYR A O 1
ATOM 1010 N N . PHE A 1 132 ? -5.512 7.763 -1.508 1.00 95.75 132 PHE A N 1
ATOM 1011 C CA . PHE A 1 132 ? -5.264 8.354 -0.188 1.00 95.75 132 PHE A CA 1
ATOM 1012 C C . PHE A 1 132 ? -6.527 8.851 0.536 1.00 95.75 132 PHE A C 1
ATOM 1014 O O . PHE A 1 132 ? -6.673 8.526 1.721 1.00 95.75 132 PHE A O 1
ATOM 1021 N N . PRO A 1 133 ? -7.484 9.546 -0.118 1.00 95.38 133 PRO A N 1
ATOM 1022 C CA . PRO A 1 133 ? -8.726 9.947 0.540 1.00 95.38 133 PRO A CA 1
ATOM 1023 C C . PRO A 1 133 ? -9.532 8.743 1.042 1.00 95.38 133 PRO A C 1
ATOM 1025 O O . PRO A 1 133 ? -10.103 8.778 2.135 1.00 95.38 133 PRO A O 1
ATOM 1028 N N . LEU A 1 134 ? -9.556 7.657 0.261 1.00 95.00 134 LEU A N 1
ATOM 1029 C CA . LEU A 1 134 ? -10.289 6.436 0.588 1.00 95.00 134 LEU A CA 1
ATOM 1030 C C . LEU A 1 134 ? -9.669 5.716 1.791 1.00 95.00 134 LEU A C 1
ATOM 1032 O O . LEU A 1 134 ? -10.378 5.394 2.747 1.00 95.00 134 LEU A O 1
ATOM 1036 N N . LEU A 1 135 ? -8.350 5.515 1.774 1.00 95.44 135 LEU A N 1
ATOM 1037 C CA . LEU A 1 135 ? -7.612 4.914 2.886 1.00 95.44 135 LEU A CA 1
ATOM 1038 C C . LEU A 1 135 ? -7.785 5.739 4.168 1.00 95.44 135 LEU A C 1
ATOM 1040 O O . LEU A 1 135 ? -8.149 5.190 5.208 1.00 95.44 135 LEU A O 1
ATOM 1044 N N . SER A 1 136 ? -7.641 7.064 4.079 1.00 94.56 136 SER A N 1
ATOM 1045 C CA . SER A 1 136 ? -7.841 7.972 5.214 1.00 94.56 136 SER A CA 1
ATOM 1046 C C . SER A 1 136 ? -9.258 7.863 5.786 1.00 94.56 136 SER A C 1
ATOM 1048 O O . SER A 1 136 ? -9.452 7.735 7.000 1.00 94.56 136 SER A O 1
ATOM 1050 N N . ARG A 1 137 ? -10.278 7.815 4.918 1.00 94.12 137 ARG A N 1
ATOM 1051 C CA . ARG A 1 137 ? -11.669 7.657 5.354 1.00 94.12 137 ARG A CA 1
ATOM 1052 C C . ARG A 1 137 ? -11.902 6.335 6.084 1.00 94.12 137 ARG A C 1
ATOM 1054 O O . ARG A 1 137 ? -12.622 6.325 7.084 1.00 94.12 137 ARG A O 1
ATOM 1061 N N . LEU A 1 138 ? -11.311 5.243 5.611 1.00 93.31 138 LEU A N 1
ATOM 1062 C CA . LEU A 1 138 ? -11.451 3.923 6.226 1.00 93.31 138 LEU A CA 1
ATOM 1063 C C . LEU A 1 138 ? -10.734 3.828 7.572 1.00 93.31 138 LEU A C 1
ATOM 1065 O O . LEU A 1 138 ? -11.287 3.248 8.505 1.00 93.31 138 LEU A O 1
ATOM 1069 N N . ILE A 1 139 ? -9.574 4.471 7.721 1.00 92.00 139 ILE A N 1
ATOM 1070 C CA . ILE A 1 139 ? -8.910 4.607 9.023 1.00 92.00 139 ILE A CA 1
ATOM 1071 C C . ILE A 1 139 ? -9.835 5.319 10.013 1.00 92.00 139 ILE A C 1
ATOM 1073 O O . ILE A 1 139 ? -10.053 4.826 11.118 1.00 92.00 139 ILE A O 1
ATOM 1077 N N . LEU A 1 140 ? -10.451 6.436 9.613 1.00 91.81 140 LEU A N 1
ATOM 1078 C CA . LEU A 1 140 ? -11.392 7.158 10.475 1.00 91.81 140 LEU A CA 1
ATOM 1079 C C . LEU A 1 140 ? -12.611 6.307 10.858 1.00 91.81 140 LEU A C 1
ATOM 1081 O O . LEU A 1 140 ? -13.145 6.460 11.955 1.00 91.81 140 LEU A O 1
ATOM 1085 N N . LEU A 1 141 ? -13.083 5.428 9.970 1.00 90.69 141 LEU A N 1
ATOM 1086 C CA . LEU A 1 141 ? -14.162 4.489 10.287 1.00 90.69 141 LEU A CA 1
ATOM 1087 C C . LEU A 1 141 ? -13.697 3.423 11.281 1.00 90.69 141 LEU A C 1
ATOM 1089 O O . LEU A 1 141 ? -14.389 3.199 12.271 1.00 90.69 141 LEU A O 1
ATOM 1093 N N . ARG 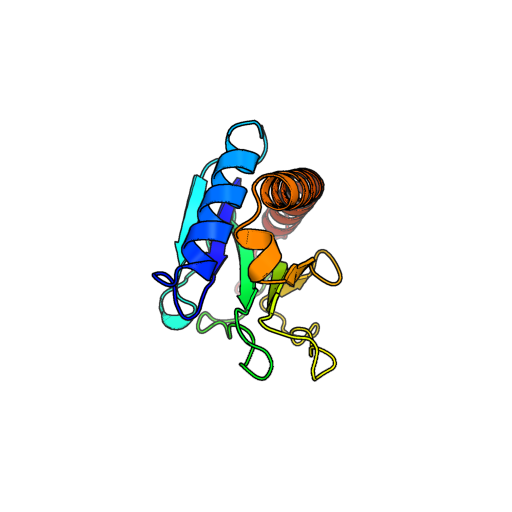A 1 142 ? -12.512 2.839 11.071 1.00 88.12 142 ARG A N 1
ATOM 1094 C CA . ARG A 1 142 ? -11.882 1.863 11.975 1.00 88.12 142 ARG A CA 1
ATOM 1095 C C . ARG A 1 142 ? -11.687 2.436 13.380 1.00 88.12 142 ARG A C 1
ATOM 1097 O O . ARG A 1 142 ? -12.000 1.774 14.362 1.00 88.12 142 ARG A O 1
ATOM 1104 N N . GLN A 1 143 ? -11.229 3.683 13.487 1.00 86.56 143 GLN A N 1
ATOM 1105 C CA . GLN A 1 143 ? -11.007 4.372 14.765 1.00 86.56 143 GLN A CA 1
ATOM 1106 C C . GLN A 1 143 ? -12.296 4.683 15.531 1.00 86.56 143 GLN A C 1
ATOM 1108 O O . GLN A 1 143 ? -12.278 4.758 16.757 1.00 86.56 143 GLN A O 1
ATOM 1113 N N . ARG A 1 144 ? -13.412 4.876 14.820 1.00 86.31 144 ARG A N 1
ATOM 1114 C CA . ARG A 1 144 ? -14.730 5.138 15.418 1.00 86.31 144 ARG A CA 1
ATOM 1115 C C . ARG A 1 144 ? -15.433 3.881 15.908 1.00 86.31 144 ARG A C 1
ATOM 1117 O O . ARG A 1 144 ? -16.486 3.993 16.532 1.00 86.31 144 ARG A O 1
ATOM 1124 N N . GLN A 1 145 ? -14.896 2.701 15.613 1.00 78.06 145 GLN A N 1
ATOM 1125 C CA . GLN A 1 145 ? -15.484 1.472 16.112 1.00 78.06 145 GLN A CA 1
ATOM 1126 C C . GLN A 1 145 ? -15.324 1.437 17.628 1.00 78.06 145 GLN A C 1
ATOM 1128 O O . GLN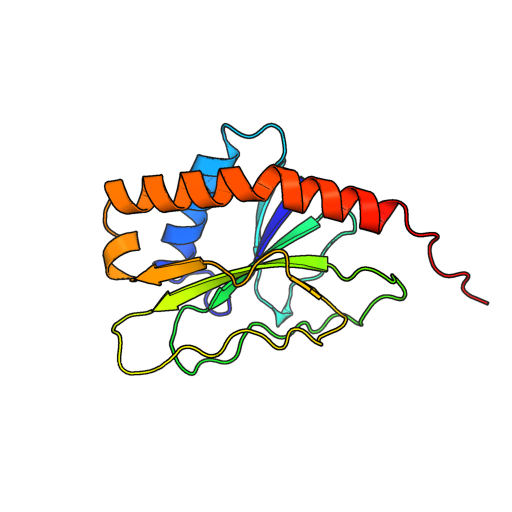 A 1 145 ? -14.216 1.677 18.119 1.00 78.06 145 GLN A O 1
ATOM 1133 N N . PRO A 1 146 ? -16.407 1.168 18.379 1.00 65.38 146 PRO A N 1
ATOM 1134 C CA . PRO A 1 146 ? -16.291 0.975 19.810 1.00 65.38 146 PRO A CA 1
ATOM 1135 C C . PRO A 1 146 ? -15.270 -0.140 20.013 1.00 65.38 146 PRO A C 1
ATOM 1137 O O . PRO A 1 146 ? -15.444 -1.241 19.488 1.00 65.38 146 PRO A O 1
ATOM 1140 N N . GLY A 1 147 ? -14.161 0.177 20.689 1.00 58.47 147 GLY A N 1
ATOM 1141 C CA . GLY A 1 147 ? -13.189 -0.837 21.074 1.00 58.47 147 GLY A CA 1
ATOM 1142 C C . GLY A 1 147 ? -13.974 -1.927 21.777 1.00 58.47 147 GLY A C 1
ATOM 1143 O O . GLY A 1 147 ? -14.703 -1.608 22.717 1.00 58.47 147 GLY A O 1
ATOM 1144 N N . GLY A 1 148 ? -13.926 -3.149 21.236 1.00 50.59 148 GLY A N 1
ATOM 1145 C CA . GLY A 1 148 ? -14.707 -4.264 21.752 1.00 50.59 148 GLY A CA 1
ATOM 1146 C C . GLY A 1 148 ? -14.620 -4.254 23.268 1.00 50.59 148 GLY A C 1
ATOM 1147 O O . GLY A 1 148 ? -13.519 -4.177 23.815 1.00 50.59 148 GLY A O 1
ATOM 1148 N N . LEU A 1 149 ? -15.784 -4.222 23.919 1.00 41.59 149 LEU A N 1
ATOM 1149 C CA . LEU A 1 149 ? -15.894 -4.408 25.354 1.00 41.59 149 LEU A CA 1
ATOM 1150 C C . LEU A 1 149 ? -15.149 -5.701 25.672 1.00 41.59 149 LEU A C 1
ATOM 1152 O O . LEU A 1 149 ? -15.657 -6.790 25.418 1.00 41.59 149 LEU A O 1
ATOM 1156 N N . SER A 1 150 ? -13.928 -5.576 26.179 1.00 38.59 150 SER A N 1
ATOM 1157 C CA . SER A 1 150 ? -13.268 -6.641 26.908 1.00 38.59 150 SER A CA 1
ATOM 1158 C C . SER A 1 150 ? -14.136 -6.894 28.138 1.00 38.59 150 SER A C 1
ATOM 1160 O O . SER A 1 150 ? -14.070 -6.132 29.104 1.00 38.59 150 SER A O 1
ATOM 1162 N N . SER A 1 151 ? -15.035 -7.872 28.024 1.00 36.12 151 SER A N 1
ATOM 1163 C CA . SER A 1 151 ? -15.705 -8.535 29.146 1.00 36.12 151 SER A CA 1
ATOM 1164 C C . SER A 1 151 ? -14.953 -9.818 29.454 1.00 36.12 151 SER A C 1
ATOM 1166 O O . SER A 1 151 ? -14.513 -10.464 28.475 1.00 36.12 151 SER A O 1
#